Protein AF-A0A919WW95-F1 (afdb_monomer)

Foldseek 3Di:
DQFWWKAAPPPRDIDGHNDDDPAAPPPPRHDGIDGPVPPPPPCLVDNPPQPPDPDGVLVVVVVPDDLVVLLVVLVVLLVVLVVPQVPPPPVSSVSNSVVSVVVNVVSVVPDPPPD

Secondary structure (DSSP, 8-state):
--PEEEEETTT--EEEESSPP-SPPTTT----EEEGGGS---TTTS-TTS-SSSS-HHHHHHHHS-HHHHHHHHHHHHHHHHTTGGGTTTHHHHHHHHHHHHHHHHHHHHSTT--

pLDDT: mean 82.16, std 15.84, range [44.03, 98.12]

Mean predicted aligned error: 14.99 Å

Radius of gyration: 21.45 Å; Cα contacts (8 Å, |Δi|>4): 112; chains: 1; bounding box: 63×36×32 Å

Structure (mmCIF, N/CA/C/O backbone):
data_AF-A0A919WW95-F1
#
_entry.id   AF-A0A919WW95-F1
#
loop_
_atom_site.group_PDB
_atom_site.id
_atom_site.type_symbol
_atom_site.label_atom_id
_atom_site.label_alt_id
_atom_site.label_comp_id
_atom_site.label_asym_id
_atom_site.label_entity_id
_atom_site.label_seq_id
_atom_site.pdbx_PDB_ins_code
_atom_site.Cartn_x
_atom_site.Cartn_y
_atom_site.Cartn_z
_atom_site.occupancy
_atom_site.B_iso_or_equiv
_atom_site.auth_seq_id
_atom_site.auth_comp_id
_atom_site.auth_asym_id
_atom_site.auth_atom_id
_atom_site.pdbx_PDB_model_num
ATOM 1 N N . MET A 1 1 ? 36.655 0.574 10.684 1.00 45.25 1 MET A N 1
ATOM 2 C CA . MET A 1 1 ? 36.791 0.362 9.228 1.00 45.25 1 MET A CA 1
ATOM 3 C C . MET A 1 1 ? 35.611 -0.497 8.806 1.00 45.25 1 MET A C 1
ATOM 5 O O . MET A 1 1 ? 35.381 -1.509 9.453 1.00 45.25 1 MET A O 1
ATOM 9 N N . LEU A 1 2 ? 34.788 -0.034 7.863 1.00 55.00 2 LEU A N 1
ATOM 10 C CA . LEU A 1 2 ? 33.568 -0.731 7.438 1.00 55.00 2 LEU A CA 1
ATOM 11 C C . LEU A 1 2 ? 33.965 -1.844 6.456 1.00 55.00 2 LEU A C 1
ATOM 13 O O . LEU A 1 2 ? 34.244 -1.553 5.300 1.00 55.00 2 LEU A O 1
ATOM 17 N N . GLY A 1 3 ? 34.076 -3.085 6.932 1.00 70.38 3 GLY A N 1
ATOM 18 C CA . GLY A 1 3 ? 34.233 -4.254 6.062 1.00 70.38 3 GLY A CA 1
ATOM 19 C C . GLY A 1 3 ? 32.889 -4.668 5.461 1.00 70.38 3 GLY A C 1
ATOM 20 O O . GLY A 1 3 ? 31.844 -4.450 6.082 1.00 70.38 3 GLY A O 1
ATOM 21 N N . ASN A 1 4 ? 32.914 -5.266 4.271 1.00 83.25 4 ASN A N 1
ATOM 22 C CA . ASN A 1 4 ? 31.745 -5.922 3.698 1.00 83.25 4 ASN A CA 1
ATOM 23 C C . ASN A 1 4 ? 31.368 -7.138 4.556 1.00 83.25 4 ASN A C 1
ATOM 25 O O . ASN A 1 4 ? 32.221 -7.737 5.216 1.00 83.25 4 ASN A O 1
ATOM 29 N N . LYS A 1 5 ? 30.076 -7.476 4.574 1.00 88.75 5 LYS A N 1
ATOM 30 C CA . LYS A 1 5 ? 29.567 -8.667 5.257 1.00 88.75 5 LYS A CA 1
ATOM 31 C C . LYS A 1 5 ? 29.252 -9.751 4.238 1.00 88.75 5 LYS A C 1
ATOM 33 O O . LYS A 1 5 ? 28.519 -9.509 3.276 1.00 88.75 5 LYS A O 1
ATOM 38 N N . TRP A 1 6 ? 29.790 -10.931 4.498 1.00 87.56 6 TRP A N 1
ATOM 39 C CA . TRP A 1 6 ? 29.604 -12.132 3.700 1.00 87.56 6 TRP A CA 1
ATOM 40 C C . TRP A 1 6 ? 28.973 -13.197 4.584 1.00 87.56 6 TRP A C 1
ATOM 42 O O . TRP A 1 6 ? 29.452 -13.440 5.692 1.00 87.56 6 TRP A O 1
ATOM 52 N N . THR A 1 7 ? 27.915 -13.839 4.108 1.00 88.94 7 THR A N 1
ATOM 53 C CA . THR A 1 7 ? 27.214 -14.887 4.851 1.00 88.94 7 THR A CA 1
ATOM 54 C C . THR A 1 7 ? 27.418 -16.229 4.164 1.00 88.94 7 THR A C 1
ATOM 56 O O . THR A 1 7 ? 27.218 -16.350 2.959 1.00 88.94 7 THR A O 1
ATOM 59 N N . CYS A 1 8 ? 27.813 -17.249 4.925 1.00 88.25 8 CYS A N 1
ATOM 60 C CA . CYS A 1 8 ? 27.879 -18.616 4.430 1.00 88.25 8 CYS A CA 1
ATOM 61 C C . CYS A 1 8 ? 26.463 -19.164 4.228 1.00 88.25 8 CYS A C 1
ATOM 63 O O . CYS A 1 8 ? 25.687 -19.230 5.183 1.00 88.25 8 CYS A O 1
ATOM 65 N N . GLU A 1 9 ? 26.118 -19.609 3.023 1.00 86.88 9 GLU A N 1
ATOM 66 C CA . GLU A 1 9 ? 24.741 -20.036 2.715 1.00 86.88 9 GLU A CA 1
ATOM 67 C C . GLU A 1 9 ? 24.389 -21.406 3.317 1.00 86.88 9 GLU A C 1
ATOM 69 O O . GLU A 1 9 ? 23.223 -21.792 3.367 1.00 86.88 9 GLU A O 1
ATOM 74 N N . LYS A 1 10 ? 25.388 -22.160 3.790 1.00 88.31 10 LYS A N 1
ATOM 75 C CA . LYS A 1 10 ? 25.196 -23.491 4.387 1.00 88.31 10 LYS A CA 1
ATOM 76 C C . LYS A 1 10 ? 24.932 -23.456 5.885 1.00 88.31 10 LYS A C 1
ATOM 78 O O . LYS A 1 10 ? 24.146 -24.257 6.380 1.00 88.31 10 LYS A O 1
ATOM 83 N N . CYS A 1 11 ? 25.611 -22.572 6.610 1.00 88.12 11 CYS A N 1
ATOM 84 C CA . CYS A 1 11 ? 25.569 -22.537 8.075 1.00 88.12 11 CYS A CA 1
ATOM 85 C C . CYS A 1 11 ? 25.233 -21.156 8.648 1.00 88.12 11 CYS A C 1
ATOM 87 O O . CYS A 1 11 ? 25.230 -20.984 9.866 1.00 88.12 11 CYS A O 1
ATOM 89 N N . SER A 1 12 ? 24.957 -20.175 7.786 1.00 86.19 12 SER A N 1
ATOM 90 C CA . SER A 1 12 ? 24.605 -18.799 8.153 1.00 86.19 12 SER A CA 1
ATOM 91 C C . SER A 1 12 ? 25.688 -18.057 8.944 1.00 86.19 12 SER A C 1
ATOM 93 O O . SER A 1 12 ? 25.400 -17.066 9.617 1.00 86.19 12 SER A O 1
ATOM 95 N N . ARG A 1 13 ? 26.946 -18.514 8.881 1.00 85.56 13 ARG A N 1
ATOM 96 C CA . ARG A 1 13 ? 28.067 -17.818 9.518 1.00 85.56 13 ARG A CA 1
ATOM 97 C C . ARG A 1 13 ? 28.406 -16.538 8.771 1.00 85.56 13 ARG A C 1
ATOM 99 O O . ARG A 1 13 ? 28.530 -16.552 7.552 1.00 85.56 13 ARG A O 1
ATOM 106 N N . VAL A 1 14 ? 28.616 -15.462 9.522 1.00 87.88 14 VAL A N 1
ATOM 107 C CA . VAL A 1 14 ? 28.969 -14.149 8.983 1.00 87.88 14 VAL A CA 1
ATOM 108 C C . VAL A 1 14 ? 30.475 -13.930 9.080 1.00 87.88 14 VAL A C 1
ATOM 110 O O . VAL A 1 14 ? 31.065 -14.089 10.150 1.00 87.88 14 VAL A O 1
ATOM 113 N N . TYR A 1 15 ? 31.076 -13.523 7.969 1.00 84.38 15 TYR A N 1
ATOM 114 C CA . TYR A 1 15 ? 32.468 -13.119 7.849 1.00 84.38 15 TYR A CA 1
ATOM 115 C C . TYR A 1 15 ? 32.544 -11.647 7.430 1.00 84.38 15 TYR A C 1
ATOM 117 O O . TYR A 1 15 ? 31.768 -11.190 6.590 1.00 84.38 15 TYR A O 1
ATOM 125 N N . VAL A 1 16 ? 33.453 -10.886 8.045 1.00 85.81 16 VAL A N 1
ATOM 126 C CA . VAL A 1 16 ? 33.608 -9.447 7.790 1.00 85.81 16 VAL A CA 1
ATOM 127 C C . VAL A 1 16 ? 34.998 -9.183 7.230 1.00 85.81 16 VAL A C 1
ATOM 129 O O . VAL A 1 16 ? 35.986 -9.282 7.954 1.00 85.81 16 VAL A O 1
ATOM 132 N N . SER A 1 17 ? 35.066 -8.800 5.960 1.00 81.38 17 SER A N 1
ATOM 133 C CA . SER A 1 17 ? 36.309 -8.466 5.254 1.00 81.38 17 SER A CA 1
ATOM 134 C C . SER A 1 17 ? 36.053 -7.409 4.189 1.00 81.38 17 SER A C 1
ATOM 136 O O . SER A 1 17 ? 34.928 -7.225 3.728 1.00 81.38 17 SER A O 1
ATOM 138 N N . ALA A 1 18 ? 37.095 -6.676 3.798 1.00 82.00 18 ALA A N 1
ATOM 139 C CA . ALA A 1 18 ? 37.002 -5.778 2.648 1.00 82.00 18 ALA A CA 1
ATOM 140 C C . ALA A 1 18 ? 36.806 -6.575 1.344 1.00 82.00 18 ALA A C 1
ATOM 142 O O . ALA A 1 18 ? 35.985 -6.194 0.509 1.00 82.00 18 ALA A O 1
ATOM 143 N N . ASP A 1 19 ? 37.496 -7.711 1.242 1.00 83.19 19 ASP A N 1
ATOM 144 C CA . ASP A 1 19 ? 37.591 -8.537 0.041 1.00 83.19 19 ASP A CA 1
ATOM 145 C C . ASP A 1 19 ? 36.718 -9.795 0.123 1.00 83.19 19 ASP A C 1
ATOM 147 O O . ASP A 1 19 ? 36.294 -10.199 1.208 1.00 83.19 19 ASP A O 1
ATOM 151 N N . TRP A 1 20 ? 36.443 -10.413 -1.026 1.00 84.06 20 TRP A N 1
ATOM 152 C CA . TRP A 1 20 ? 35.682 -11.662 -1.113 1.00 84.06 20 TRP A CA 1
ATOM 153 C C . TRP A 1 20 ? 36.411 -12.811 -0.388 1.00 84.06 20 TRP A C 1
ATOM 155 O O . TRP A 1 20 ? 37.629 -12.925 -0.533 1.00 84.06 20 TRP A O 1
ATOM 165 N N . PRO A 1 21 ? 35.715 -13.688 0.361 1.00 86.19 21 PRO A N 1
ATOM 166 C CA . PRO A 1 21 ? 36.373 -14.800 1.041 1.00 86.19 21 PRO A CA 1
ATOM 167 C C . PRO A 1 21 ? 36.926 -15.831 0.041 1.00 86.19 21 PRO A C 1
ATOM 169 O O . PRO A 1 21 ? 36.180 -16.475 -0.700 1.00 86.19 21 PRO A O 1
ATOM 172 N N . GLU A 1 22 ? 38.245 -16.013 0.029 1.00 85.12 22 GLU A N 1
ATOM 173 C CA . GLU A 1 22 ? 38.918 -17.037 -0.791 1.00 85.12 22 GLU A CA 1
ATOM 174 C C . GLU A 1 22 ? 39.020 -18.396 -0.080 1.00 85.12 22 GLU A C 1
ATOM 176 O O . GLU A 1 22 ? 39.339 -19.406 -0.702 1.00 85.12 22 GLU A O 1
ATOM 181 N N . GLU A 1 23 ? 38.696 -18.440 1.211 1.00 85.94 23 GLU A N 1
ATOM 182 C CA . GLU A 1 23 ? 38.772 -19.643 2.035 1.00 85.94 23 GLU A CA 1
ATOM 183 C C . GLU A 1 23 ? 37.395 -20.289 2.242 1.00 85.94 23 GLU A C 1
ATOM 185 O O . GLU A 1 23 ? 36.343 -19.641 2.170 1.00 85.94 23 GLU A O 1
ATOM 190 N N . ASN A 1 24 ? 37.397 -21.592 2.531 1.00 90.31 24 ASN A N 1
ATOM 191 C CA . ASN A 1 24 ? 36.192 -22.307 2.938 1.00 90.31 24 ASN A CA 1
ATOM 192 C C . ASN A 1 24 ? 35.700 -21.793 4.296 1.00 90.31 24 ASN A C 1
ATOM 194 O O . ASN A 1 24 ? 36.479 -21.340 5.134 1.00 90.31 24 ASN A O 1
ATOM 198 N N . CYS A 1 25 ? 34.397 -21.919 4.547 1.00 87.69 25 CYS A N 1
ATOM 199 C CA . CYS A 1 25 ? 33.832 -21.569 5.842 1.00 87.69 25 CYS A CA 1
ATOM 200 C C . CYS A 1 25 ? 34.491 -22.385 6.967 1.00 87.69 25 CYS A C 1
ATOM 202 O O . CYS A 1 25 ? 34.417 -23.610 6.977 1.00 87.69 25 CYS A O 1
ATOM 204 N N . ASP A 1 26 ? 35.056 -21.702 7.961 1.00 86.50 26 ASP A N 1
ATOM 205 C CA . ASP A 1 26 ? 35.699 -22.290 9.149 1.00 86.50 26 ASP A CA 1
ATOM 206 C C . ASP A 1 26 ? 34.782 -23.197 9.997 1.00 86.50 26 ASP A C 1
ATOM 208 O O . ASP A 1 26 ? 35.256 -23.967 10.829 1.00 86.50 26 ASP A O 1
ATOM 212 N N . THR A 1 27 ? 33.466 -23.104 9.804 1.00 86.62 27 THR A N 1
ATOM 213 C CA . THR A 1 27 ? 32.468 -23.833 10.595 1.00 86.62 27 THR A CA 1
ATOM 214 C C . THR A 1 27 ? 31.955 -25.074 9.883 1.00 86.62 27 THR A C 1
ATOM 216 O O . THR A 1 27 ? 31.809 -26.117 10.513 1.00 86.62 27 THR A O 1
ATOM 219 N N . CYS A 1 28 ? 31.657 -24.980 8.585 1.00 90.44 28 CYS A N 1
ATOM 220 C CA . CYS A 1 28 ? 31.092 -26.100 7.825 1.00 90.44 28 CYS A CA 1
ATOM 221 C C . CYS A 1 28 ? 32.033 -26.666 6.756 1.00 90.44 28 CYS A C 1
ATOM 223 O O . CYS A 1 28 ? 31.704 -27.682 6.159 1.00 90.44 28 CYS A O 1
ATOM 225 N N . GLY A 1 29 ? 33.183 -26.037 6.508 1.00 88.25 29 GLY A N 1
ATOM 226 C CA . GLY A 1 29 ? 34.182 -26.491 5.540 1.00 88.25 29 GLY A CA 1
ATOM 227 C C . GLY A 1 29 ? 33.804 -26.287 4.071 1.00 88.25 29 GLY A C 1
ATOM 228 O O . GLY A 1 29 ? 34.554 -26.715 3.202 1.00 88.25 29 GLY A O 1
ATOM 229 N N . GLU A 1 30 ? 32.681 -25.627 3.785 1.00 88.00 30 GLU A N 1
ATOM 230 C CA . GLU A 1 30 ? 32.142 -25.440 2.430 1.00 88.00 30 GLU A CA 1
ATOM 231 C C . GLU A 1 30 ? 32.504 -24.064 1.852 1.00 88.00 30 GLU A C 1
ATOM 233 O O . GLU A 1 30 ? 32.530 -23.066 2.580 1.00 88.00 30 GLU A O 1
ATOM 238 N N . TYR A 1 31 ? 32.739 -24.003 0.536 1.00 86.25 31 TYR A N 1
ATOM 239 C CA . TYR A 1 31 ? 32.960 -22.755 -0.206 1.00 86.25 31 TYR A CA 1
ATOM 240 C C . TYR A 1 31 ? 31.638 -22.238 -0.791 1.00 86.25 31 TYR A C 1
ATOM 242 O O . TYR A 1 31 ? 31.271 -22.550 -1.923 1.00 86.25 31 TYR A O 1
ATOM 250 N N . SER A 1 32 ? 30.877 -21.495 0.013 1.00 84.56 32 SER A N 1
ATOM 251 C CA . SER A 1 32 ? 29.556 -20.967 -0.360 1.00 84.56 32 SER A CA 1
ATOM 252 C C . SER A 1 32 ? 29.298 -19.680 0.415 1.00 84.56 32 SER A C 1
ATOM 254 O O . SER A 1 32 ? 28.900 -19.719 1.577 1.00 84.56 32 SER A O 1
ATOM 256 N N . TRP A 1 33 ? 29.578 -18.542 -0.222 1.00 86.00 33 TRP A N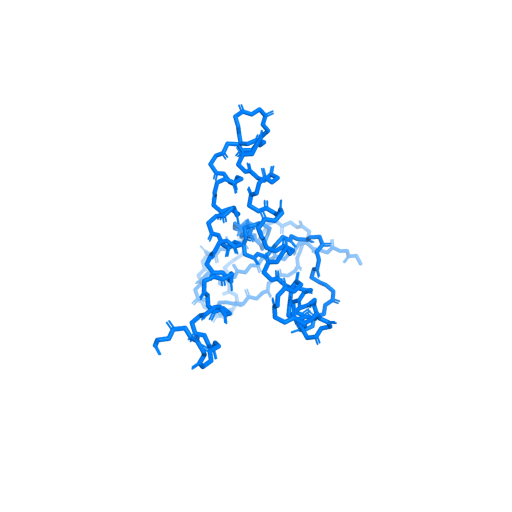 1
ATOM 257 C CA . TRP A 1 33 ? 29.495 -17.205 0.364 1.00 86.00 33 TRP A CA 1
ATOM 258 C C . TRP A 1 33 ? 28.529 -16.336 -0.440 1.00 86.00 33 TRP A C 1
ATOM 260 O O . TRP A 1 33 ? 28.611 -16.294 -1.664 1.00 86.00 33 TRP A O 1
ATOM 270 N N . ALA A 1 34 ? 27.652 -15.611 0.248 1.00 84.69 34 ALA A N 1
ATOM 271 C CA . ALA A 1 34 ? 26.763 -14.617 -0.340 1.00 84.69 34 ALA A CA 1
ATOM 272 C C . ALA A 1 34 ? 27.078 -13.228 0.223 1.00 84.69 34 ALA A C 1
ATOM 274 O O . ALA A 1 34 ? 27.327 -13.070 1.421 1.00 84.69 34 ALA A O 1
ATOM 275 N N . ALA A 1 35 ? 27.050 -12.207 -0.633 1.00 82.00 35 ALA A N 1
ATOM 276 C CA . ALA A 1 35 ? 27.121 -10.824 -0.185 1.00 82.00 35 ALA A CA 1
ATOM 277 C C . ALA A 1 35 ? 25.789 -10.431 0.469 1.00 82.00 35 ALA A C 1
ATOM 279 O O . ALA A 1 35 ? 24.734 -10.554 -0.153 1.00 82.00 35 ALA A O 1
ATOM 280 N N . ASP A 1 36 ? 25.818 -9.865 1.677 1.00 71.06 36 ASP A N 1
ATOM 281 C CA . ASP A 1 36 ? 24.590 -9.402 2.349 1.00 71.06 36 ASP A CA 1
ATOM 282 C C . ASP A 1 36 ? 23.855 -8.294 1.563 1.00 71.06 36 ASP A C 1
ATOM 284 O O . ASP A 1 36 ? 22.667 -8.045 1.778 1.00 71.06 36 ASP A O 1
ATOM 288 N N . ASN A 1 37 ? 24.550 -7.641 0.627 1.00 65.56 37 ASN A N 1
ATOM 289 C CA . ASN A 1 37 ? 24.006 -6.588 -0.229 1.00 65.56 37 ASN A CA 1
ATOM 290 C C . ASN A 1 37 ? 23.043 -7.098 -1.318 1.00 65.56 37 ASN A C 1
ATOM 292 O O . ASN A 1 37 ? 22.393 -6.268 -1.951 1.00 65.56 37 ASN A O 1
ATOM 296 N N . ASP A 1 38 ? 22.936 -8.414 -1.528 1.00 59.31 38 ASP A N 1
ATOM 297 C CA . ASP A 1 38 ? 22.157 -9.015 -2.623 1.00 59.31 38 ASP A CA 1
ATOM 298 C C . ASP A 1 38 ? 20.756 -9.501 -2.198 1.00 59.31 38 ASP A C 1
ATOM 300 O O . ASP A 1 38 ? 20.060 -10.197 -2.936 1.00 59.31 38 ASP A O 1
ATOM 304 N N . LYS A 1 39 ?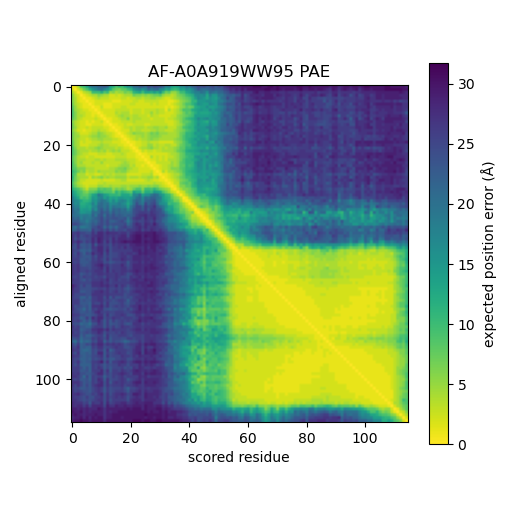 20.285 -9.129 -0.996 1.00 57.16 39 LYS A N 1
ATOM 305 C CA . LYS A 1 39 ? 18.878 -9.365 -0.642 1.00 57.16 39 LYS A CA 1
ATOM 306 C C . LYS A 1 39 ? 17.973 -8.463 -1.493 1.00 57.16 39 LYS A C 1
ATOM 308 O O . LYS A 1 39 ? 18.136 -7.239 -1.436 1.00 57.16 39 LYS A O 1
ATOM 313 N N . PRO A 1 40 ? 16.977 -9.013 -2.215 1.00 50.38 40 PRO A N 1
ATOM 314 C CA . PRO A 1 40 ? 15.990 -8.194 -2.904 1.00 50.38 40 PRO A CA 1
ATOM 315 C C . PRO A 1 40 ? 15.269 -7.327 -1.868 1.00 50.38 40 PRO A C 1
ATOM 317 O O . PRO A 1 40 ? 14.649 -7.829 -0.930 1.00 50.38 40 PRO A O 1
ATOM 320 N N . LYS A 1 41 ? 15.405 -6.006 -2.004 1.00 56.34 41 LYS A N 1
ATOM 321 C CA . LYS A 1 41 ? 14.698 -5.044 -1.158 1.00 56.34 41 LYS A CA 1
ATOM 322 C C . LYS A 1 41 ? 13.219 -5.098 -1.525 1.00 56.34 41 LYS A C 1
ATOM 324 O O . LYS A 1 41 ? 12.838 -4.633 -2.598 1.00 56.34 41 LYS A O 1
ATOM 329 N N . ASP A 1 42 ? 12.398 -5.655 -0.642 1.00 60.12 42 ASP A N 1
ATOM 330 C CA . ASP A 1 42 ? 10.941 -5.580 -0.739 1.00 60.12 42 ASP A CA 1
ATOM 331 C C . ASP A 1 42 ? 10.487 -4.139 -0.462 1.00 60.12 42 ASP A C 1
ATOM 333 O O . ASP A 1 42 ? 10.085 -3.777 0.640 1.00 60.12 42 ASP A O 1
ATOM 337 N N . ASN A 1 43 ? 10.600 -3.284 -1.478 1.00 57.94 43 ASN A N 1
ATOM 338 C CA . ASN A 1 43 ? 10.210 -1.876 -1.403 1.00 57.94 43 ASN A CA 1
ATOM 339 C C . ASN A 1 43 ? 8.684 -1.673 -1.371 1.00 57.94 43 ASN A C 1
ATOM 341 O O . ASN A 1 43 ? 8.228 -0.531 -1.240 1.00 57.94 43 ASN A O 1
ATOM 345 N N . VAL A 1 44 ? 7.904 -2.746 -1.532 1.00 60.59 44 VAL A N 1
ATOM 346 C CA . VAL A 1 44 ? 6.440 -2.712 -1.529 1.00 60.59 44 VAL A CA 1
ATOM 347 C C . VAL A 1 44 ? 5.933 -2.837 -0.098 1.00 60.59 44 VAL A C 1
ATOM 349 O O . VAL A 1 44 ? 5.181 -1.967 0.343 1.00 60.59 44 VAL A O 1
ATOM 352 N N . ASN A 1 45 ? 6.394 -3.849 0.640 1.00 58.84 45 ASN A N 1
ATOM 353 C CA . ASN A 1 45 ? 5.992 -4.059 2.033 1.00 58.84 45 ASN A CA 1
ATOM 354 C C . ASN A 1 45 ? 6.901 -3.328 3.031 1.00 58.84 45 ASN A C 1
ATOM 356 O O . ASN A 1 45 ? 6.428 -2.904 4.080 1.00 58.84 45 ASN A O 1
ATOM 360 N N . HIS A 1 46 ? 8.181 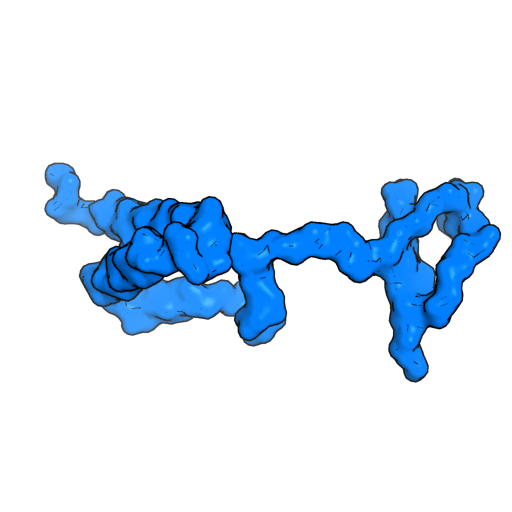-3.126 2.697 1.00 57.91 46 HIS A N 1
ATOM 361 C CA . HIS A 1 46 ? 9.173 -2.502 3.578 1.00 57.91 46 HIS A CA 1
ATOM 362 C C . HIS A 1 46 ? 10.045 -1.483 2.824 1.00 57.91 46 HIS A C 1
ATOM 364 O O . HIS A 1 46 ? 11.241 -1.706 2.607 1.00 57.91 46 HIS A O 1
ATOM 370 N N . PRO A 1 47 ? 9.484 -0.330 2.411 1.00 58.41 47 PRO A N 1
ATOM 371 C CA . PRO A 1 47 ? 10.272 0.723 1.780 1.00 58.41 47 PRO A CA 1
ATOM 372 C C . PRO A 1 47 ? 11.448 1.134 2.682 1.00 58.41 47 PRO A C 1
ATOM 374 O O . PRO A 1 47 ? 11.260 1.587 3.812 1.00 58.41 47 PRO A O 1
ATOM 377 N N . SER A 1 48 ? 12.676 1.040 2.155 1.00 54.66 48 SER A N 1
ATOM 378 C CA . SER A 1 48 ? 13.944 1.216 2.893 1.00 54.66 48 SER A CA 1
ATOM 379 C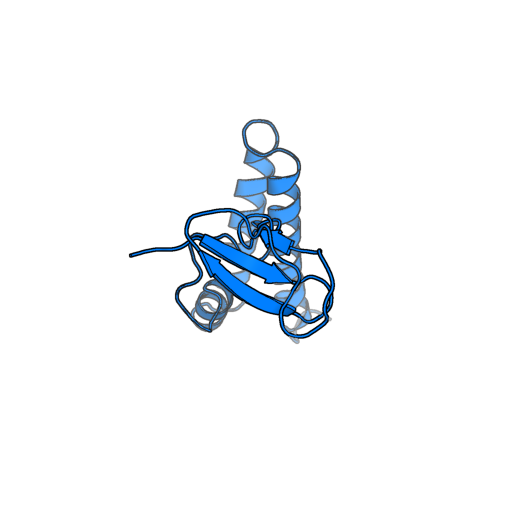 C . SER A 1 48 ? 14.157 2.587 3.551 1.00 54.66 48 SER A C 1
ATOM 381 O O . SER A 1 48 ? 15.178 2.818 4.192 1.00 54.66 48 SER A O 1
ATOM 383 N N . HIS A 1 49 ? 13.228 3.523 3.364 1.00 54.41 49 HIS A N 1
ATOM 384 C CA . HIS A 1 49 ? 13.318 4.904 3.828 1.00 54.41 49 HIS A CA 1
ATOM 385 C C . HIS A 1 49 ? 12.445 5.207 5.060 1.00 54.41 49 HIS A C 1
ATOM 387 O O . HIS A 1 49 ? 12.381 6.365 5.465 1.00 54.41 49 HIS A O 1
ATOM 393 N N . TYR A 1 50 ? 11.824 4.193 5.685 1.00 45.69 50 TYR A N 1
ATOM 394 C CA . TYR A 1 50 ? 11.008 4.359 6.903 1.00 45.69 50 TYR A CA 1
ATOM 395 C C . TYR A 1 50 ? 11.336 3.397 8.061 1.00 45.69 50 TYR A C 1
ATOM 397 O O . TYR A 1 50 ? 10.714 3.487 9.116 1.00 45.69 50 TYR A O 1
ATOM 405 N N . THR A 1 51 ? 12.341 2.525 7.934 1.00 45.19 51 THR A N 1
ATOM 406 C CA . THR A 1 51 ? 12.695 1.515 8.953 1.00 45.19 51 THR A CA 1
ATOM 407 C C . THR A 1 51 ? 13.525 2.089 10.110 1.00 45.19 51 THR A C 1
ATOM 409 O O . THR A 1 51 ? 14.649 1.657 10.367 1.00 45.19 51 THR A O 1
ATOM 412 N N . ALA A 1 52 ? 12.986 3.084 10.811 1.00 44.03 52 ALA A N 1
ATOM 413 C CA . ALA A 1 52 ? 13.516 3.583 12.078 1.00 44.03 52 ALA A CA 1
ATOM 414 C C . ALA A 1 52 ? 12.478 3.370 13.197 1.00 44.03 52 ALA A C 1
ATOM 416 O O . ALA A 1 52 ? 11.972 4.325 13.777 1.00 44.03 52 ALA A O 1
ATOM 417 N N . GLY A 1 53 ? 12.123 2.110 13.481 1.00 48.69 53 GLY A N 1
ATOM 418 C CA . GLY A 1 53 ? 11.224 1.746 14.584 1.00 48.69 53 GLY A CA 1
ATOM 419 C C . GLY A 1 53 ? 10.660 0.325 14.479 1.00 48.69 53 GLY A C 1
ATOM 420 O O . GLY A 1 53 ? 10.612 -0.237 13.394 1.00 48.69 53 GLY A O 1
ATOM 421 N N . GLN A 1 54 ? 10.238 -0.255 15.612 1.00 51.06 54 GLN A N 1
ATOM 422 C CA . GLN A 1 54 ? 9.512 -1.541 15.682 1.00 51.06 54 GLN A CA 1
ATOM 423 C C . GLN A 1 54 ? 8.035 -1.427 15.261 1.00 51.06 54 GLN A C 1
ATOM 425 O O . GLN A 1 54 ? 7.342 -2.433 15.171 1.00 51.06 54 GLN A O 1
ATOM 430 N N . ILE A 1 55 ? 7.550 -0.201 15.056 1.00 60.59 55 ILE A N 1
ATOM 431 C CA . ILE A 1 55 ? 6.169 0.103 14.688 1.00 60.59 55 ILE A CA 1
ATOM 432 C C . ILE A 1 55 ? 6.204 0.635 13.261 1.00 60.59 55 ILE A C 1
ATOM 434 O O . ILE A 1 55 ? 6.862 1.645 12.999 1.00 60.59 55 ILE A O 1
ATOM 438 N N . GLU A 1 56 ? 5.499 -0.033 12.354 1.00 74.94 56 GLU A N 1
ATOM 439 C CA . GLU A 1 56 ? 5.320 0.463 10.995 1.00 74.94 56 GLU A CA 1
ATOM 440 C C . GLU A 1 56 ? 4.536 1.782 11.044 1.00 74.94 56 GLU A C 1
ATOM 442 O O . GLU A 1 56 ? 3.544 1.924 11.765 1.00 74.94 56 GLU A O 1
ATOM 447 N N . VAL A 1 57 ? 4.968 2.785 10.274 1.00 81.31 57 VAL A N 1
ATOM 448 C CA . VAL A 1 57 ? 4.365 4.135 10.298 1.00 81.31 57 VAL A CA 1
ATOM 449 C C . VAL A 1 57 ? 2.857 4.084 10.021 1.00 81.31 57 VAL A C 1
ATOM 451 O O . VAL A 1 57 ? 2.095 4.892 10.552 1.00 81.31 57 VAL A O 1
ATOM 454 N N . ILE A 1 58 ? 2.415 3.113 9.218 1.00 84.44 58 ILE A N 1
ATOM 455 C CA . ILE A 1 58 ? 1.002 2.908 8.903 1.00 84.44 58 ILE A CA 1
ATOM 456 C C . ILE A 1 58 ? 0.166 2.529 10.133 1.00 84.44 58 ILE A C 1
ATOM 458 O O . ILE A 1 58 ? -0.955 3.022 10.259 1.00 84.44 58 ILE A O 1
ATOM 462 N N . ASP A 1 59 ? 0.713 1.743 11.061 1.00 82.94 59 ASP A N 1
ATOM 463 C CA . ASP A 1 59 ? 0.015 1.326 12.280 1.00 82.94 59 ASP A CA 1
ATOM 464 C C . ASP A 1 59 ? -0.137 2.502 13.242 1.00 82.94 59 ASP A C 1
ATOM 466 O O . ASP A 1 59 ? -1.206 2.716 13.814 1.00 82.94 59 ASP A O 1
ATOM 470 N N . TYR A 1 60 ? 0.898 3.341 13.343 1.00 85.38 60 TYR A N 1
ATOM 471 C CA . TYR A 1 60 ? 0.809 4.598 14.082 1.00 85.38 60 TYR A CA 1
ATOM 472 C C . TYR A 1 60 ? -0.259 5.530 13.488 1.00 85.38 60 TYR A C 1
ATOM 474 O O . TYR A 1 60 ? -1.053 6.114 14.223 1.00 85.38 60 TYR A O 1
ATOM 482 N N . ILE A 1 61 ? -0.316 5.663 12.159 1.00 88.31 61 ILE A N 1
ATOM 483 C CA . ILE A 1 61 ? -1.346 6.472 11.488 1.00 88.31 61 ILE A CA 1
ATOM 484 C C . ILE A 1 61 ? -2.745 5.903 11.763 1.00 88.31 61 ILE A C 1
ATOM 486 O O . ILE A 1 61 ? -3.661 6.676 12.049 1.00 88.31 61 ILE A O 1
ATOM 490 N N . LYS A 1 62 ? -2.913 4.576 11.707 1.00 87.50 62 LYS A N 1
ATOM 491 C CA . LYS A 1 62 ? -4.182 3.900 12.011 1.00 87.50 62 LYS A CA 1
ATOM 492 C C . LYS A 1 62 ? -4.637 4.175 13.448 1.00 87.50 62 LYS A C 1
ATOM 494 O O . LYS A 1 62 ? -5.802 4.494 13.644 1.00 87.50 62 LYS A O 1
ATOM 499 N N . ASP A 1 63 ? -3.721 4.141 14.418 1.00 87.38 63 ASP A N 1
ATOM 500 C CA . ASP A 1 63 ? -3.996 4.442 15.835 1.00 87.38 63 ASP A CA 1
ATOM 501 C C . ASP A 1 63 ? -4.398 5.910 16.083 1.00 87.38 63 ASP A C 1
ATOM 503 O O . ASP A 1 63 ? -5.190 6.209 16.976 1.00 87.38 63 ASP A O 1
ATOM 507 N N . LYS A 1 64 ? -3.876 6.860 15.294 1.00 90.50 64 LYS A N 1
ATOM 508 C CA . LYS A 1 64 ? -4.173 8.297 15.473 1.00 90.50 64 LYS A CA 1
ATOM 509 C C . LYS A 1 64 ? -5.417 8.795 14.752 1.00 90.50 64 LYS A C 1
ATOM 511 O O . LYS A 1 64 ? -5.884 9.897 15.054 1.00 90.50 64 LYS A O 1
ATOM 516 N N . LEU A 1 65 ? -5.945 8.045 13.794 1.00 90.56 65 LEU A N 1
ATOM 517 C CA . LEU A 1 65 ? -7.094 8.458 12.995 1.00 90.56 65 LEU A CA 1
ATOM 518 C C . LEU A 1 65 ? -8.365 7.734 13.439 1.00 90.56 65 LEU A C 1
ATOM 520 O O . LEU A 1 65 ? -8.341 6.584 13.854 1.00 90.56 65 LEU A O 1
ATOM 524 N N . THR A 1 66 ? -9.511 8.406 13.303 1.00 91.88 66 THR A N 1
ATOM 525 C CA . THR A 1 66 ? -10.797 7.700 13.379 1.00 91.88 66 THR A CA 1
ATOM 526 C C . THR A 1 66 ? -10.922 6.748 12.181 1.00 91.88 66 THR A C 1
ATOM 528 O O . THR A 1 66 ? -10.355 7.056 11.126 1.00 91.88 66 THR A O 1
ATOM 531 N N . PRO A 1 67 ? -11.696 5.650 12.277 1.00 90.19 67 PRO A N 1
ATOM 532 C CA . PRO A 1 67 ? -11.862 4.694 11.177 1.00 90.19 67 PRO A CA 1
ATOM 533 C C . PRO A 1 67 ? -12.193 5.353 9.829 1.00 90.19 67 PRO A C 1
ATOM 535 O O . PRO A 1 67 ? -11.462 5.178 8.854 1.00 90.19 67 PRO A O 1
ATOM 538 N N . GLY A 1 68 ? -13.189 6.246 9.796 1.00 90.00 68 GLY A N 1
ATOM 539 C CA . GLY A 1 68 ? -13.543 6.998 8.585 1.00 90.00 68 GLY A CA 1
ATOM 540 C C . GLY A 1 68 ? -12.416 7.889 8.036 1.00 90.00 68 GLY A C 1
ATOM 541 O O . GLY A 1 68 ? -12.246 7.999 6.822 1.00 90.00 68 GLY A O 1
ATOM 542 N N . LYS A 1 69 ? -11.589 8.494 8.903 1.00 93.12 69 LYS A N 1
ATOM 543 C CA . LYS A 1 69 ? -10.424 9.288 8.467 1.00 93.12 69 LYS A CA 1
ATOM 544 C C . LYS A 1 69 ? -9.313 8.401 7.913 1.00 93.12 69 LYS A C 1
ATOM 546 O O . LYS A 1 69 ? -8.672 8.783 6.936 1.00 93.12 69 LYS A O 1
ATOM 551 N N . TYR A 1 70 ? -9.094 7.233 8.509 1.00 94.06 70 TYR A N 1
ATOM 552 C CA . TYR A 1 70 ? -8.125 6.260 8.016 1.00 94.06 70 TYR A CA 1
ATOM 553 C C . TYR A 1 70 ? -8.551 5.686 6.655 1.00 94.06 70 TYR A C 1
ATOM 555 O O . TYR A 1 70 ? -7.740 5.645 5.731 1.00 94.06 70 TYR A O 1
ATOM 563 N N . ILE A 1 71 ? -9.838 5.373 6.469 1.00 94.19 71 ILE A N 1
ATOM 564 C CA . ILE A 1 71 ? -10.399 4.987 5.162 1.00 94.19 71 ILE A CA 1
ATOM 565 C C . ILE A 1 71 ? -10.194 6.109 4.131 1.00 94.19 71 ILE A C 1
ATOM 567 O O . ILE A 1 71 ? -9.743 5.849 3.012 1.00 94.19 71 ILE A O 1
ATOM 571 N N . GLY A 1 72 ? -10.450 7.367 4.502 1.00 94.75 72 GLY A N 1
ATOM 572 C CA . GLY A 1 72 ? -10.170 8.534 3.654 1.00 94.75 72 GLY A CA 1
ATOM 573 C C . GLY A 1 72 ? -8.692 8.647 3.253 1.00 94.75 72 GLY A C 1
ATOM 574 O O . GLY A 1 72 ? -8.363 8.900 2.094 1.00 94.75 72 GLY A O 1
ATOM 575 N N . TYR A 1 73 ? -7.780 8.395 4.193 1.00 96.00 73 TYR A N 1
ATOM 576 C CA . TYR A 1 73 ? -6.342 8.361 3.926 1.00 96.00 73 TYR A CA 1
ATOM 577 C C . TYR A 1 73 ? -5.960 7.233 2.954 1.00 96.00 73 TYR A C 1
ATOM 579 O O . TYR A 1 73 ? -5.223 7.470 1.990 1.00 96.00 73 TYR A O 1
ATOM 587 N N . CYS A 1 74 ? -6.475 6.020 3.158 1.00 96.12 74 CYS A N 1
ATOM 588 C CA . CYS A 1 74 ? -6.219 4.887 2.270 1.00 96.12 74 CYS A CA 1
ATOM 589 C C . CYS A 1 74 ? -6.764 5.134 0.859 1.00 96.12 74 CYS A C 1
ATOM 591 O O . CYS A 1 74 ? -6.026 4.988 -0.113 1.00 96.12 74 CYS A O 1
ATOM 593 N N . THR A 1 75 ? -8.012 5.587 0.732 1.00 96.50 75 THR A N 1
ATOM 594 C CA . THR A 1 75 ? -8.640 5.882 -0.570 1.00 96.50 75 THR A CA 1
ATOM 595 C C . THR A 1 75 ? -7.910 6.987 -1.338 1.00 96.50 75 THR A C 1
ATOM 597 O O . THR A 1 75 ? -7.689 6.853 -2.543 1.00 96.50 75 THR A O 1
ATOM 600 N N . GLY A 1 76 ? -7.430 8.032 -0.656 1.00 97.44 76 GLY A N 1
ATOM 601 C CA . GLY A 1 76 ? -6.576 9.052 -1.273 1.00 97.44 76 GLY A CA 1
ATOM 602 C C . GLY A 1 76 ? -5.249 8.487 -1.797 1.00 97.44 76 GLY A C 1
ATOM 603 O O . GLY A 1 76 ? -4.797 8.855 -2.884 1.00 97.44 76 GLY A O 1
ATOM 604 N N . ASN A 1 77 ? -4.634 7.548 -1.069 1.00 97.44 77 ASN A N 1
ATOM 605 C CA . ASN A 1 77 ? -3.428 6.860 -1.533 1.00 97.44 77 ASN A CA 1
ATOM 606 C C . ASN A 1 77 ? -3.708 5.962 -2.743 1.00 97.44 77 ASN A C 1
ATOM 608 O O . ASN A 1 77 ? -2.931 6.003 -3.696 1.00 97.44 77 ASN A O 1
ATOM 612 N N . VAL A 1 78 ? -4.821 5.222 -2.753 1.00 98.12 78 VAL A N 1
ATOM 613 C CA . VAL A 1 78 ? -5.259 4.443 -3.925 1.00 98.12 78 VAL A CA 1
ATOM 614 C C . VAL A 1 78 ? -5.348 5.347 -5.153 1.00 98.12 78 VAL A C 1
ATOM 616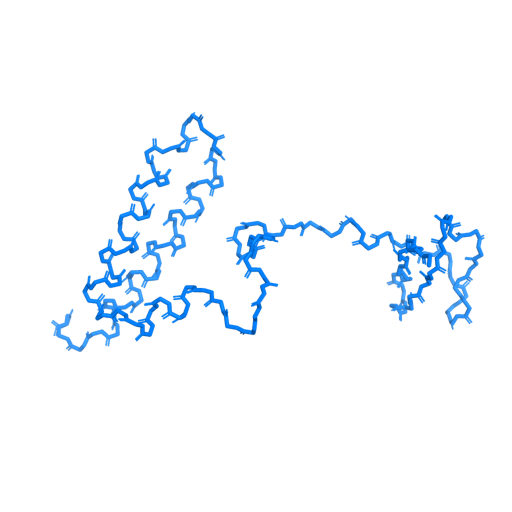 O O . VAL A 1 78 ? -4.704 5.064 -6.161 1.00 98.12 78 VAL A O 1
ATOM 619 N N . LEU A 1 79 ? -6.052 6.480 -5.055 1.00 98.00 79 LEU A N 1
ATOM 620 C CA . LEU A 1 79 ? -6.178 7.436 -6.159 1.00 98.00 79 LEU A CA 1
ATOM 621 C C . LEU A 1 79 ? -4.814 7.971 -6.624 1.00 98.00 79 LEU A C 1
ATOM 623 O O . LEU A 1 79 ? -4.546 8.053 -7.824 1.00 98.00 79 LEU A O 1
ATOM 627 N N . LYS A 1 80 ? -3.920 8.296 -5.685 1.00 97.12 80 LYS A N 1
ATOM 628 C CA . LYS A 1 80 ? -2.555 8.748 -5.991 1.00 97.12 80 LYS A CA 1
ATOM 629 C C . LYS A 1 80 ? -1.777 7.704 -6.795 1.00 97.12 80 LYS A C 1
ATOM 631 O O . LYS A 1 80 ? -1.100 8.068 -7.748 1.00 97.12 80 LYS A O 1
ATOM 636 N N . TYR A 1 81 ? -1.831 6.432 -6.414 1.00 97.69 81 TYR A N 1
ATOM 637 C CA . TYR A 1 81 ? -1.060 5.392 -7.095 1.00 97.69 81 TYR A CA 1
ATOM 638 C C . TYR A 1 81 ? -1.695 4.974 -8.430 1.00 97.69 81 TYR A C 1
ATOM 640 O O . TYR A 1 81 ? -0.991 4.862 -9.433 1.00 97.69 81 TYR A O 1
ATOM 648 N N . VAL A 1 82 ? -3.024 4.866 -8.490 1.00 97.81 82 VAL A N 1
ATOM 649 C CA . VAL A 1 82 ? -3.763 4.588 -9.735 1.00 97.81 82 VAL A CA 1
ATOM 650 C C . VAL A 1 82 ? -3.634 5.729 -10.750 1.00 97.81 82 VAL A C 1
ATOM 652 O O . VAL A 1 82 ? -3.610 5.486 -11.946 1.00 97.81 82 VAL A O 1
ATOM 655 N N . SER A 1 83 ? -3.503 6.984 -10.325 1.00 97.06 83 SER A N 1
ATOM 656 C CA . SER A 1 83 ? -3.268 8.085 -11.277 1.00 97.06 83 SER A CA 1
ATOM 657 C C . SER A 1 83 ? -1.829 8.143 -11.803 1.00 97.06 83 SER A C 1
ATOM 659 O O . SER A 1 83 ? -1.574 8.815 -12.800 1.00 97.06 83 SER A O 1
ATOM 661 N N . ARG A 1 84 ? -0.882 7.457 -11.150 1.00 96.62 84 ARG A N 1
ATOM 662 C CA . ARG A 1 84 ? 0.558 7.593 -11.404 1.00 96.62 84 ARG A CA 1
ATOM 663 C C . ARG A 1 84 ? 1.194 6.417 -12.139 1.00 96.62 84 ARG A C 1
ATOM 665 O O . ARG A 1 84 ? 2.257 6.595 -12.735 1.00 96.62 84 ARG A O 1
ATOM 672 N N . TYR A 1 85 ? 0.560 5.242 -12.111 1.00 97.44 85 TYR A N 1
ATOM 673 C CA . TYR A 1 85 ? 1.182 4.004 -12.592 1.00 97.44 85 TYR A CA 1
ATOM 674 C C . TYR A 1 85 ? 1.707 4.129 -14.028 1.00 97.44 85 TYR A C 1
ATOM 676 O O . TYR A 1 85 ? 2.842 3.741 -14.288 1.00 97.44 85 TYR A O 1
ATOM 684 N N . ASP A 1 86 ? 0.931 4.743 -14.924 1.00 94.25 86 ASP A N 1
ATOM 685 C CA . ASP A 1 86 ? 1.227 4.773 -16.360 1.00 94.25 86 ASP A CA 1
ATOM 686 C C . ASP A 1 86 ? 2.491 5.580 -16.709 1.00 94.25 86 ASP A C 1
ATOM 688 O O . ASP A 1 86 ? 3.135 5.336 -17.722 1.00 94.25 86 ASP A O 1
ATOM 692 N N . HIS A 1 87 ? 2.894 6.522 -15.847 1.00 94.62 87 HIS A N 1
ATOM 693 C CA . HIS A 1 87 ? 3.983 7.461 -16.138 1.00 94.62 87 HIS A CA 1
ATOM 694 C C . HIS A 1 87 ? 5.098 7.504 -15.081 1.00 94.62 87 HIS A C 1
ATOM 696 O O . HIS A 1 87 ? 5.963 8.380 -15.155 1.00 94.62 87 HIS A O 1
ATOM 702 N N . LYS A 1 88 ? 5.101 6.604 -14.082 1.00 90.88 88 LYS A N 1
ATOM 703 C CA . LYS A 1 88 ? 6.167 6.564 -13.061 1.00 90.88 88 LYS A CA 1
ATOM 704 C C . LYS A 1 88 ? 6.694 5.169 -12.738 1.00 90.88 88 LYS A C 1
ATOM 706 O O . LYS A 1 88 ? 7.817 4.867 -13.114 1.00 90.88 88 LYS A O 1
ATOM 711 N N . ASN A 1 89 ? 5.925 4.354 -12.011 1.00 89.88 89 ASN A N 1
ATOM 712 C CA . ASN A 1 89 ? 6.418 3.081 -11.465 1.00 89.88 89 ASN A CA 1
ATOM 713 C C . ASN A 1 89 ? 5.670 1.847 -12.003 1.00 89.88 89 ASN A C 1
ATOM 715 O O . ASN A 1 89 ? 5.907 0.739 -11.527 1.00 89.88 89 ASN A O 1
ATOM 719 N N . GLY A 1 90 ? 4.752 2.013 -12.963 1.00 95.56 90 GLY A N 1
ATOM 720 C CA . GLY A 1 90 ? 4.019 0.904 -13.570 1.00 95.56 90 GLY A CA 1
ATOM 721 C C . GLY A 1 90 ? 3.308 0.033 -12.534 1.00 95.56 90 GLY A C 1
ATOM 722 O O . GLY A 1 90 ? 2.597 0.526 -11.658 1.00 95.56 90 GLY A O 1
ATOM 723 N N . VAL A 1 91 ? 3.539 -1.275 -12.629 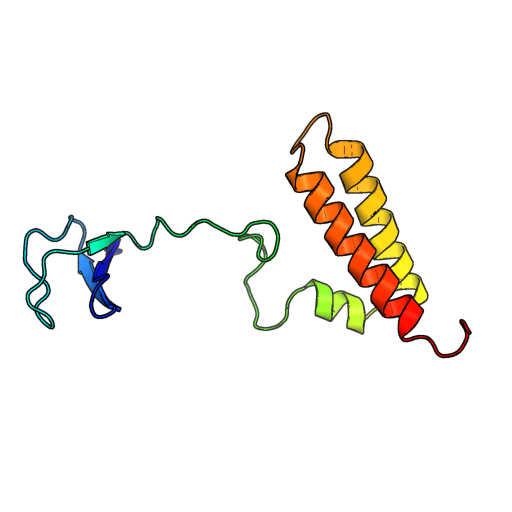1.00 96.00 91 VAL A N 1
ATOM 724 C CA . VAL A 1 91 ? 2.900 -2.296 -11.787 1.00 96.00 91 VAL A CA 1
ATOM 725 C C . VAL A 1 91 ? 3.124 -2.058 -10.289 1.00 96.00 91 VAL A C 1
ATOM 727 O O . VAL A 1 91 ? 2.189 -2.248 -9.519 1.00 96.00 91 VAL A O 1
ATOM 730 N N . GLU A 1 92 ? 4.285 -1.545 -9.867 1.00 93.62 92 GLU A N 1
ATOM 731 C CA . GLU A 1 92 ? 4.586 -1.307 -8.444 1.00 93.62 92 GLU A CA 1
ATOM 732 C C . GLU A 1 92 ? 3.610 -0.300 -7.802 1.00 93.62 92 GLU A C 1
ATOM 734 O O . GLU A 1 92 ? 3.236 -0.424 -6.634 1.00 93.62 92 GLU A O 1
ATOM 739 N N . ASP A 1 93 ? 3.156 0.708 -8.556 1.00 96.56 93 ASP A N 1
ATOM 740 C CA . ASP A 1 93 ? 2.139 1.637 -8.056 1.00 96.56 93 ASP A CA 1
ATOM 741 C C . 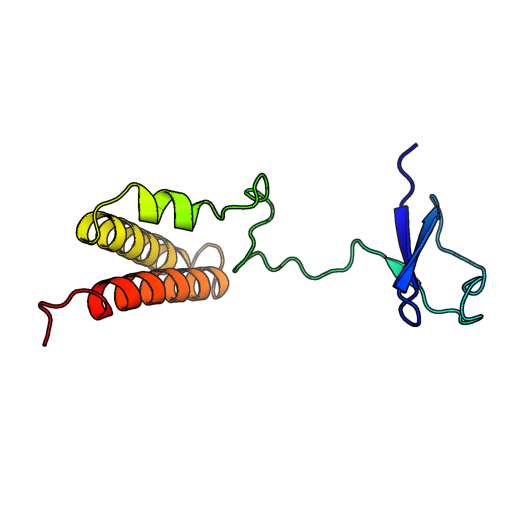ASP A 1 93 ? 0.769 0.943 -7.944 1.00 96.56 93 ASP A C 1
ATOM 743 O O . ASP A 1 93 ? 0.053 1.162 -6.968 1.00 96.56 93 ASP A O 1
ATOM 747 N N . LEU A 1 94 ? 0.413 0.057 -8.878 1.00 97.38 94 LEU A N 1
ATOM 748 C CA . LEU A 1 94 ? -0.833 -0.716 -8.790 1.00 97.38 9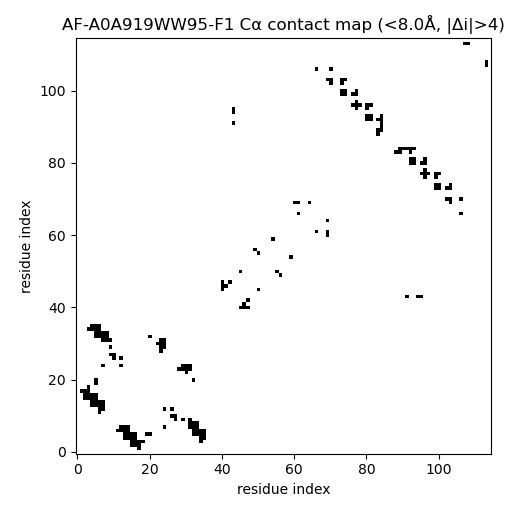4 LEU A CA 1
ATOM 749 C C . LEU A 1 94 ? -0.826 -1.684 -7.599 1.00 97.38 94 LEU A C 1
ATOM 751 O O . LEU A 1 94 ? -1.837 -1.803 -6.906 1.00 97.38 94 LEU A O 1
ATOM 755 N N . GLU A 1 95 ? 0.309 -2.317 -7.306 1.00 96.56 95 GLU A N 1
ATOM 756 C CA . GLU A 1 95 ? 0.479 -3.167 -6.123 1.00 96.56 95 GLU A CA 1
ATOM 757 C C . GLU A 1 95 ? 0.316 -2.358 -4.832 1.00 96.56 95 GLU A C 1
ATOM 759 O O . GLU A 1 95 ? -0.446 -2.748 -3.944 1.00 96.56 95 GLU A O 1
ATOM 764 N N . LYS A 1 96 ? 0.928 -1.169 -4.753 1.00 93.69 96 LYS A N 1
ATOM 765 C CA . LYS A 1 96 ? 0.719 -0.247 -3.623 1.00 93.69 96 LYS A CA 1
ATOM 766 C C . LYS A 1 96 ? -0.746 0.159 -3.491 1.00 93.69 96 LYS A C 1
ATOM 768 O O . LYS A 1 96 ? -1.278 0.161 -2.382 1.00 93.69 96 LYS A O 1
ATOM 773 N N . ALA A 1 97 ? -1.423 0.469 -4.596 1.00 97.12 97 ALA A N 1
ATOM 774 C CA . ALA A 1 97 ? -2.851 0.775 -4.581 1.00 97.12 97 ALA A CA 1
ATOM 775 C C . ALA A 1 97 ? -3.676 -0.396 -4.018 1.00 97.12 97 ALA A C 1
ATOM 777 O O . ALA A 1 97 ? -4.548 -0.179 -3.177 1.00 97.12 97 ALA A O 1
ATOM 778 N N . ALA A 1 98 ? -3.375 -1.631 -4.424 1.00 96.38 98 ALA A N 1
ATOM 779 C CA . ALA A 1 98 ? -4.063 -2.821 -3.932 1.00 96.38 98 ALA A CA 1
ATOM 780 C C . ALA A 1 98 ? -3.890 -3.011 -2.414 1.00 96.38 98 ALA A C 1
ATOM 782 O O . ALA A 1 98 ? -4.863 -3.320 -1.725 1.00 96.38 98 ALA A O 1
ATOM 783 N N . VAL A 1 99 ? -2.691 -2.758 -1.877 1.00 96.00 99 VAL A N 1
ATOM 784 C CA . VAL A 1 99 ? -2.422 -2.811 -0.429 1.00 96.00 99 VAL A CA 1
ATOM 785 C C . VAL A 1 99 ? -3.276 -1.791 0.335 1.00 96.00 99 VAL A C 1
ATOM 787 O O . VAL A 1 99 ? -3.988 -2.163 1.268 1.00 96.00 99 VAL A O 1
ATOM 790 N N . TYR A 1 100 ? -3.286 -0.523 -0.093 1.00 96.25 100 TYR A N 1
ATOM 791 C CA . TYR A 1 100 ? -4.104 0.511 0.559 1.00 96.25 100 TYR A CA 1
ATOM 792 C C . TYR A 1 100 ? -5.606 0.221 0.469 1.00 96.25 100 TYR A C 1
ATOM 794 O O . TYR A 1 100 ? -6.345 0.478 1.423 1.00 96.25 100 TYR A O 1
ATOM 802 N N . LEU A 1 101 ? -6.067 -0.331 -0.656 1.00 97.38 101 LEU A N 1
ATOM 803 C CA . LEU A 1 101 ? -7.459 -0.741 -0.817 1.00 97.38 101 LEU A CA 1
ATOM 804 C C . LEU A 1 101 ? -7.820 -1.874 0.152 1.00 97.38 101 LEU A C 1
ATOM 806 O O . LEU A 1 101 ? -8.877 -1.825 0.780 1.00 97.38 101 LEU A O 1
ATOM 810 N N . LYS A 1 102 ? -6.932 -2.860 0.320 1.00 96.12 102 LYS A N 1
ATOM 811 C CA . LYS A 1 102 ? -7.124 -3.966 1.265 1.00 96.12 102 LYS A CA 1
ATOM 812 C C . LYS A 1 102 ? -7.289 -3.459 2.700 1.00 96.12 102 LYS A C 1
ATOM 814 O O . LYS A 1 102 ? -8.248 -3.848 3.359 1.00 96.12 102 LYS A O 1
ATOM 819 N N . TRP A 1 103 ? -6.430 -2.548 3.155 1.00 94.56 103 TRP A N 1
ATOM 820 C CA . TRP A 1 103 ? -6.535 -1.972 4.502 1.00 94.56 103 TRP A CA 1
ATOM 821 C C . TRP A 1 103 ? -7.840 -1.205 4.730 1.00 94.56 103 TRP A C 1
ATOM 823 O O . TRP A 1 103 ? -8.421 -1.284 5.810 1.00 94.56 103 TRP A O 1
ATOM 833 N N . ALA A 1 104 ? -8.331 -0.478 3.720 1.00 94.38 104 ALA A N 1
ATOM 834 C CA . ALA A 1 104 ? -9.627 0.194 3.812 1.00 94.38 104 ALA A CA 1
ATOM 835 C C . ALA A 1 104 ? -10.788 -0.810 3.940 1.00 94.38 104 ALA A C 1
ATOM 837 O O . ALA A 1 104 ? -11.701 -0.594 4.734 1.00 94.38 104 ALA A O 1
ATOM 838 N N . ILE A 1 105 ? -10.734 -1.918 3.190 1.00 95.06 105 ILE A N 1
ATOM 839 C CA . ILE A 1 105 ? -11.729 -2.999 3.260 1.00 95.06 105 ILE A CA 1
ATOM 840 C C . ILE A 1 105 ? -11.719 -3.674 4.635 1.00 95.06 105 ILE A C 1
ATOM 842 O O . ILE A 1 105 ? -12.787 -3.963 5.165 1.00 95.06 105 ILE A O 1
ATOM 846 N N . GLU A 1 106 ? -10.544 -3.938 5.208 1.00 93.19 106 GLU A N 1
ATOM 847 C CA . GLU A 1 106 ? -10.416 -4.540 6.544 1.00 93.19 106 GLU A CA 1
ATOM 848 C C . GLU A 1 106 ? -11.108 -3.680 7.606 1.00 93.19 106 GLU A C 1
ATOM 850 O O . GLU A 1 106 ? -11.937 -4.183 8.354 1.00 93.19 106 GLU A O 1
ATOM 855 N N . VAL A 1 107 ? -10.871 -2.365 7.596 1.00 91.19 107 VAL A N 1
ATOM 856 C CA . VAL A 1 107 ? -11.494 -1.438 8.556 1.00 91.19 107 VAL A CA 1
ATOM 857 C C . VAL A 1 107 ? -13.017 -1.412 8.410 1.00 91.19 107 VAL A C 1
ATOM 859 O O . VAL A 1 107 ? -13.715 -1.428 9.414 1.00 91.19 107 VAL A O 1
ATOM 862 N N . LEU A 1 108 ? -13.538 -1.418 7.178 1.00 90.06 108 LEU A N 1
ATOM 863 C CA . LEU A 1 108 ? -14.986 -1.449 6.930 1.00 90.06 108 LEU A CA 1
ATOM 864 C C . LEU A 1 108 ? -15.643 -2.764 7.360 1.00 90.06 108 LEU A C 1
ATOM 866 O O . LEU A 1 108 ? -16.803 -2.759 7.754 1.00 90.06 108 LEU A O 1
ATOM 870 N N . LYS A 1 109 ? -14.929 -3.890 7.264 1.00 89.25 109 LYS A N 1
ATOM 871 C CA . LYS A 1 109 ? -15.433 -5.197 7.715 1.00 89.25 109 LYS A CA 1
ATOM 872 C C . LYS A 1 109 ? -15.454 -5.329 9.235 1.00 89.25 109 LYS A C 1
ATOM 874 O O . LYS A 1 109 ? -16.279 -6.075 9.752 1.00 89.25 109 LYS A O 1
ATOM 879 N N . ASP A 1 110 ? -14.550 -4.635 9.917 1.00 83.75 110 ASP A N 1
ATOM 880 C CA . ASP A 1 110 ? -14.458 -4.634 11.376 1.00 83.75 110 ASP A CA 1
ATOM 881 C C . ASP A 1 110 ? -15.479 -3.677 12.031 1.00 83.75 110 ASP A C 1
ATOM 883 O O . ASP A 1 110 ? -15.707 -3.762 13.240 1.00 83.75 110 ASP A O 1
ATOM 887 N N . GLU A 1 111 ? -16.121 -2.781 11.267 1.00 71.25 111 GLU A N 1
ATOM 888 C CA . GLU A 1 111 ? -17.203 -1.935 11.780 1.00 71.25 111 GLU A CA 1
ATOM 889 C C . GLU A 1 111 ? -18.529 -2.7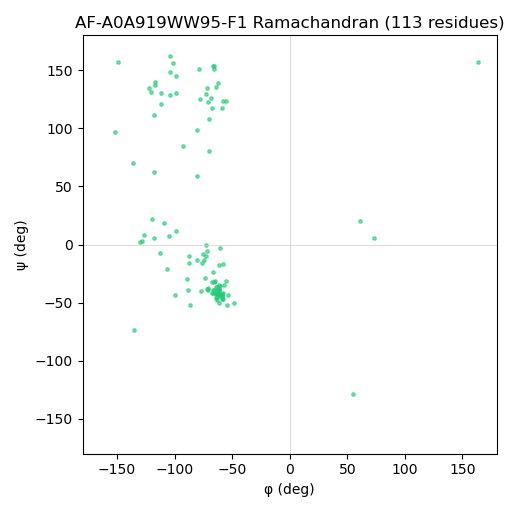22 11.892 1.00 71.25 111 GLU A C 1
ATOM 891 O O . GLU A 1 111 ? -19.006 -3.287 10.906 1.00 71.25 111 GLU A O 1
ATOM 896 N N . PRO A 1 112 ? -19.174 -2.748 13.077 1.00 58.12 112 PRO A N 1
ATOM 897 C CA . PRO A 1 112 ? -20.343 -3.592 13.346 1.00 58.12 112 PRO A CA 1
ATOM 898 C C . PRO A 1 112 ? -21.648 -3.141 12.663 1.00 58.12 112 PRO A C 1
ATOM 900 O O . PRO A 1 112 ? -22.665 -3.801 12.843 1.00 58.12 112 PRO A O 1
ATOM 903 N N . ASP A 1 113 ? -21.638 -2.046 11.897 1.00 57.97 113 ASP A N 1
ATOM 904 C CA . ASP A 1 113 ? -22.841 -1.376 11.367 1.00 57.97 113 ASP A CA 1
ATOM 905 C C . ASP A 1 113 ? -23.013 -1.540 9.837 1.00 57.97 113 ASP A C 1
ATOM 907 O O . ASP A 1 113 ? -23.716 -0.771 9.176 1.00 57.97 113 ASP A O 1
ATOM 911 N N . HIS A 1 114 ? -22.333 -2.524 9.236 1.00 54.75 114 HIS A N 1
ATOM 912 C CA . HIS A 1 114 ? -22.346 -2.780 7.786 1.00 54.75 114 HIS A CA 1
ATOM 913 C C . HIS A 1 114 ? -22.862 -4.170 7.365 1.00 54.75 114 HIS A C 1
ATOM 915 O O . HIS A 1 114 ? -22.616 -4.589 6.233 1.00 54.75 114 HIS A O 1
ATOM 921 N N . ASN A 1 115 ? -23.641 -4.841 8.223 1.00 44.62 115 ASN A N 1
ATOM 922 C CA . ASN A 1 115 ? -24.510 -5.968 7.842 1.00 44.62 115 ASN A CA 1
ATOM 923 C C . ASN A 1 115 ? -25.947 -5.756 8.318 1.00 44.62 115 ASN A C 1
ATOM 925 O O . ASN A 1 115 ? -26.127 -5.536 9.535 1.00 44.62 115 ASN A O 1
#

Solvent-accessible surface area (backbone atoms only — not comparable to full-atom values): 7064 Å² total; per-residue (Å²): 131,92,50,45,53,32,31,26,78,88,78,68,48,77,46,76,35,82,64,83,82,90,63,53,40,94,85,78,68,47,82,49,76,40,60,66,85,71,62,82,78,52,57,83,90,54,45,88,87,68,81,83,63,98,62,58,70,67,58,56,52,50,74,75,37,56,70,72,55,40,36,51,53,24,54,52,47,24,52,56,22,64,74,35,16,94,82,74,58,40,68,62,24,47,53,51,19,51,53,32,49,50,56,36,50,52,56,56,69,72,42,90,87,75,123

Nearest PDB structures (foldseek):
  1cfw-assembly1_A  TM=5.510E-01  e=3.279E-01  Megalodesulfovibrio gigas
  5xon-assembly1_L  TM=7.053E-01  e=1.135E+00  Komagataella phaffii GS115
  6ted-assembly1_L  TM=7.176E-01  e=2.882E+00  Sus scrofa

Sequence (115 aa):
MLGNKWTCEKCSRVYVSADWPEENCDTCGEYSWAADNDKPKDNVNHPSHYTAGQIEVIDYIKDKLTPGKYIGYCTGNVLKYVSRYDHKNGVEDLEKAAVYLKWAIEVLKDEPDHN